Protein AF-A0A2X3J3E6-F1 (afdb_monomer_lite)

InterPro domains:
  IPR000600 ROK family [PF00480] (15-109)
  IPR000600 ROK family [PTHR18964] (14-103)
  IPR043129 ATPase, nucleotide binding domain [SSF53067] (10-111)

Secondary structure (DSSP, 8-state):
--HHHHH-TT---PBPTTS-BS-THHHHSHHHHHHHHHHHHS----HHHHHHHHHTT-HHHHHHHHHHHHHHHHHHHHHHHHH--S-----SGGGG-THHHHHHHHHHHHS--TT------

Radius of gyration: 15.14 Å; chains: 1; bounding box: 30×31×50 Å

Foldseek 3Di:
DDLCVLLPVPPFFDQDPVRDTNDCCCCLAQVNLQVSLCVPPVDRDGSVVLLVCVVVVNPSSVSSVVSNLLSVLQVVLQVCLVPVDPDDDDDDPCVVSCVSVVCNVVSNVVHPNVPPPPPPD

Structure (mmCIF, N/CA/C/O backbone):
data_AF-A0A2X3J3E6-F1
#
_entry.id   AF-A0A2X3J3E6-F1
#
loop_
_atom_site.group_PDB
_atom_site.id
_atom_site.type_symbol
_atom_site.label_atom_id
_atom_site.label_alt_id
_atom_site.label_comp_id
_atom_site.label_asym_id
_atom_site.label_entity_id
_atom_site.label_seq_id
_atom_site.pdbx_PDB_ins_code
_atom_site.Cartn_x
_atom_site.Cartn_y
_atom_site.Cartn_z
_atom_site.occupancy
_atom_site.B_iso_or_equiv
_atom_site.auth_seq_id
_atom_site.auth_comp_id
_atom_site.auth_asym_id
_atom_site.auth_atom_id
_atom_site.pdbx_PDB_model_num
ATOM 1 N N . MET A 1 1 ? -6.098 -2.790 -14.902 1.00 60.09 1 MET A N 1
ATOM 2 C CA . MET A 1 1 ? -6.386 -2.004 -13.694 1.00 60.09 1 MET A CA 1
ATOM 3 C C . MET A 1 1 ? -5.241 -1.027 -13.506 1.00 60.09 1 MET A C 1
ATOM 5 O O . MET A 1 1 ? -4.101 -1.473 -13.425 1.00 60.09 1 MET A O 1
ATOM 9 N N . ASP A 1 2 ? -5.515 0.273 -13.564 1.00 79.75 2 ASP A N 1
ATOM 10 C CA . ASP A 1 2 ? -4.524 1.328 -13.311 1.00 79.75 2 ASP A CA 1
ATOM 11 C C . ASP A 1 2 ? -4.568 1.749 -11.827 1.00 79.75 2 ASP A C 1
ATOM 13 O O . ASP A 1 2 ? -5.638 1.821 -11.223 1.00 79.75 2 ASP A O 1
ATOM 17 N N . ALA A 1 3 ? -3.415 2.061 -11.232 1.00 83.44 3 ALA A N 1
ATOM 18 C CA . ALA A 1 3 ? -3.313 2.600 -9.875 1.00 83.44 3 ALA A CA 1
ATOM 19 C C . ALA A 1 3 ? -4.186 3.853 -9.668 1.00 83.44 3 ALA A C 1
ATOM 21 O O . ALA A 1 3 ? -4.747 4.040 -8.589 1.00 83.44 3 ALA A O 1
ATOM 22 N N . LEU A 1 4 ? -4.342 4.690 -10.699 1.00 85.94 4 LEU A N 1
ATOM 23 C CA . LEU A 1 4 ? -5.210 5.873 -10.648 1.00 85.94 4 LEU A CA 1
ATOM 24 C C . LEU A 1 4 ? -6.705 5.539 -10.702 1.00 85.94 4 LEU A C 1
ATOM 26 O O . LEU A 1 4 ? -7.522 6.335 -10.246 1.00 85.94 4 LEU A O 1
ATOM 30 N N . GLU A 1 5 ? -7.083 4.387 -11.254 1.00 88.00 5 GLU A N 1
ATOM 31 C CA . GLU A 1 5 ? -8.471 3.914 -11.194 1.00 88.00 5 GLU A CA 1
ATOM 32 C C . GLU A 1 5 ? -8.811 3.421 -9.785 1.00 88.00 5 GLU A C 1
ATOM 34 O O . GLU A 1 5 ? -9.902 3.695 -9.298 1.00 88.00 5 GLU A O 1
ATOM 39 N N . ILE A 1 6 ? -7.854 2.775 -9.110 1.00 90.25 6 ILE A N 1
ATOM 40 C CA . ILE A 1 6 ? -8.005 2.260 -7.738 1.00 90.25 6 ILE A CA 1
ATOM 41 C C . ILE A 1 6 ? -8.037 3.400 -6.710 1.00 90.25 6 ILE A C 1
ATOM 43 O O . ILE A 1 6 ? -8.857 3.409 -5.794 1.00 90.25 6 ILE A O 1
ATOM 47 N N . LEU A 1 7 ? -7.132 4.374 -6.845 1.00 91.06 7 LEU A N 1
ATOM 48 C CA . LEU A 1 7 ? -7.000 5.486 -5.897 1.00 91.06 7 LEU A CA 1
ATOM 49 C C . LEU A 1 7 ? -7.913 6.679 -6.203 1.00 91.06 7 LEU A C 1
ATOM 51 O O . LEU A 1 7 ? -8.069 7.557 -5.358 1.00 91.06 7 LEU A O 1
ATOM 55 N N . GLY A 1 8 ? -8.503 6.720 -7.396 1.00 90.88 8 GLY A N 1
ATOM 56 C CA . GLY A 1 8 ? -9.197 7.890 -7.919 1.00 90.88 8 GLY A CA 1
ATOM 57 C C . GLY A 1 8 ? -8.243 8.854 -8.632 1.00 90.88 8 GLY A C 1
ATOM 58 O O . GLY A 1 8 ? -7.111 9.093 -8.208 1.00 90.88 8 GLY A O 1
ATOM 59 N N . ARG A 1 9 ? -8.715 9.445 -9.736 1.00 87.38 9 ARG A N 1
ATOM 60 C CA . ARG A 1 9 ? -7.900 10.317 -10.606 1.00 87.38 9 ARG A CA 1
ATOM 61 C C . ARG A 1 9 ? -7.444 11.615 -9.938 1.00 87.38 9 ARG A C 1
ATOM 63 O O . ARG A 1 9 ? -6.480 12.214 -10.405 1.00 87.38 9 ARG A O 1
ATOM 70 N N . ASP A 1 10 ? -8.105 12.009 -8.855 1.00 89.12 10 ASP A N 1
ATOM 71 C CA . ASP A 1 10 ? -7.808 13.223 -8.092 1.00 89.12 10 ASP A CA 1
ATOM 72 C C . ASP A 1 10 ? -6.873 12.967 -6.894 1.00 89.12 10 ASP A C 1
ATOM 74 O O . ASP A 1 10 ? -6.633 13.871 -6.089 1.00 89.12 10 ASP A O 1
ATOM 78 N N . ILE A 1 11 ? -6.325 11.748 -6.759 1.00 91.81 11 ILE A N 1
ATOM 79 C CA . ILE A 1 11 ? -5.377 11.420 -5.690 1.00 91.81 11 ILE A CA 1
ATOM 80 C C . ILE A 1 11 ? -4.157 12.361 -5.758 1.00 91.81 11 ILE A C 1
ATOM 82 O O . ILE A 1 11 ? -3.538 12.520 -6.816 1.00 91.81 11 ILE A O 1
ATOM 86 N N . PRO A 1 12 ? -3.756 13.004 -4.648 1.00 90.69 12 PRO A N 1
ATOM 87 C CA . PRO A 1 12 ? -2.639 13.932 -4.683 1.00 90.69 12 PRO A CA 1
ATOM 88 C C . PRO A 1 12 ? -1.317 13.188 -4.896 1.00 90.69 12 PRO A C 1
ATOM 90 O O . PRO A 1 12 ? -0.999 12.209 -4.209 1.00 90.69 12 PRO A O 1
ATOM 93 N N . PHE A 1 13 ? -0.494 13.702 -5.812 1.00 91.69 13 PHE A N 1
ATOM 94 C CA . PHE A 1 13 ? 0.872 13.221 -6.008 1.00 91.69 13 PHE A CA 1
ATOM 95 C C . PHE A 1 13 ? 1.791 13.752 -4.918 1.00 91.69 13 PHE A C 1
ATOM 97 O O . PHE A 1 13 ? 2.280 14.882 -4.963 1.00 91.69 13 PHE A O 1
ATOM 104 N N . THR A 1 14 ? 2.037 12.904 -3.925 1.00 89.69 14 THR A N 1
ATOM 105 C CA . THR A 1 14 ? 2.886 13.235 -2.785 1.00 89.69 14 THR A CA 1
ATOM 106 C C . THR A 1 14 ? 4.347 13.350 -3.217 1.00 89.69 14 THR A C 1
ATOM 108 O O . THR A 1 14 ? 4.848 12.574 -4.041 1.00 89.69 14 THR A O 1
ATOM 111 N N . ARG A 1 15 ? 5.053 14.330 -2.645 1.00 91.25 15 ARG A N 1
ATOM 112 C CA . ARG A 1 15 ? 6.489 14.507 -2.876 1.00 91.25 15 ARG A CA 1
ATOM 113 C C . ARG A 1 15 ? 7.260 13.393 -2.173 1.00 91.25 15 ARG A C 1
ATOM 115 O O . ARG A 1 15 ? 7.067 13.149 -0.986 1.00 91.25 15 ARG A O 1
ATOM 122 N N . CYS A 1 16 ? 8.130 12.709 -2.902 1.00 91.75 16 CYS A N 1
ATOM 123 C CA . CYS A 1 16 ? 8.990 11.657 -2.373 1.00 91.75 16 CYS A CA 1
ATOM 124 C C . CYS A 1 16 ? 10.341 12.233 -1.927 1.00 91.75 16 CYS A C 1
ATOM 126 O O . CYS A 1 16 ? 10.818 13.234 -2.469 1.00 91.75 16 CYS A O 1
ATOM 128 N N . GLY A 1 17 ? 10.995 11.565 -0.971 1.00 87.56 17 GLY A N 1
ATOM 129 C CA . GLY A 1 17 ? 12.346 11.914 -0.519 1.00 87.56 17 GLY A CA 1
ATOM 130 C C . GLY A 1 17 ? 13.401 11.858 -1.630 1.00 87.56 17 GLY A C 1
ATOM 131 O O . GLY A 1 17 ? 14.414 12.543 -1.541 1.00 87.56 17 GLY A O 1
ATOM 132 N N . CYS A 1 18 ? 13.141 11.123 -2.717 1.00 91.56 18 CYS A N 1
ATOM 133 C CA . CYS A 1 18 ? 14.003 11.097 -3.902 1.00 91.56 18 CYS A CA 1
ATOM 134 C C . CYS A 1 18 ? 13.903 12.364 -4.779 1.00 91.56 18 CYS A C 1
ATOM 136 O O . CYS A 1 18 ? 14.619 12.484 -5.770 1.00 91.56 18 CYS A O 1
ATOM 138 N N . GLY A 1 19 ? 12.997 13.296 -4.456 1.00 91.31 19 GLY A N 1
ATOM 139 C CA . GLY A 1 19 ? 12.787 14.550 -5.183 1.00 91.31 19 GLY A CA 1
ATOM 140 C C . GLY A 1 19 ? 11.727 14.495 -6.289 1.00 91.31 19 GLY A C 1
ATOM 141 O O . GLY A 1 19 ? 11.353 15.549 -6.798 1.00 91.31 19 GLY A O 1
ATOM 142 N N . LYS A 1 20 ? 11.212 13.308 -6.636 1.00 93.06 20 LYS A N 1
ATOM 143 C CA . LYS A 1 20 ? 10.096 13.128 -7.585 1.00 93.06 20 LYS A CA 1
ATOM 144 C C . LYS A 1 20 ? 8.734 13.185 -6.876 1.00 93.06 20 LYS A C 1
ATOM 146 O O . LYS A 1 20 ? 8.666 13.103 -5.651 1.00 93.06 20 LYS A O 1
ATOM 151 N N . ASN A 1 21 ? 7.653 13.286 -7.649 1.00 92.06 21 ASN A N 1
ATOM 152 C CA . ASN A 1 21 ? 6.274 13.221 -7.154 1.00 92.06 21 ASN A CA 1
ATOM 153 C C . ASN A 1 21 ? 5.609 11.914 -7.599 1.00 92.06 21 ASN A C 1
ATOM 155 O O . ASN A 1 21 ? 5.880 11.440 -8.702 1.00 92.06 21 ASN A O 1
ATOM 159 N N . GLY A 1 22 ? 4.740 11.353 -6.755 1.00 89.12 22 GLY A N 1
ATOM 160 C CA . GLY A 1 22 ? 3.943 10.172 -7.107 1.00 89.12 22 GLY A CA 1
ATOM 161 C C . GLY A 1 22 ? 4.730 8.856 -7.120 1.00 89.12 22 GLY A C 1
ATOM 162 O O . GLY A 1 22 ? 4.374 7.929 -7.839 1.00 89.12 22 GLY A O 1
ATOM 163 N N . CYS A 1 23 ? 5.821 8.752 -6.354 1.00 93.19 23 CYS A N 1
ATOM 164 C CA . CYS A 1 23 ? 6.534 7.481 -6.220 1.00 93.19 23 CYS A CA 1
ATOM 165 C C . CYS A 1 23 ? 5.668 6.446 -5.497 1.00 93.19 23 CYS A C 1
ATOM 167 O O . CYS A 1 23 ? 5.122 6.742 -4.436 1.00 93.19 23 CYS A O 1
ATOM 169 N N . ILE A 1 24 ? 5.639 5.211 -6.009 1.00 91.69 24 ILE A N 1
ATOM 170 C CA . ILE A 1 24 ? 4.878 4.099 -5.416 1.00 91.69 24 ILE A CA 1
ATOM 171 C C . ILE A 1 24 ? 5.219 3.847 -3.937 1.00 91.69 24 ILE A C 1
ATOM 173 O O . ILE A 1 24 ? 4.350 3.445 -3.173 1.00 91.69 24 ILE A O 1
ATOM 177 N N . GLU A 1 25 ? 6.446 4.152 -3.495 1.00 90.94 25 GLU A N 1
ATOM 178 C CA . GLU A 1 25 ? 6.874 4.037 -2.090 1.00 90.94 25 GLU A CA 1
ATOM 179 C C . GLU A 1 25 ? 5.993 4.853 -1.131 1.00 90.94 25 GLU A C 1
ATOM 181 O O . GLU A 1 25 ? 5.687 4.402 -0.022 1.00 90.94 25 GLU A O 1
ATOM 186 N N . ASN A 1 26 ? 5.541 6.034 -1.559 1.00 92.81 26 ASN A N 1
ATOM 187 C CA . ASN A 1 26 ? 4.696 6.897 -0.738 1.00 92.81 26 ASN A CA 1
ATOM 188 C C . ASN A 1 26 ? 3.282 6.335 -0.536 1.00 92.81 26 ASN A C 1
ATOM 190 O O . ASN A 1 26 ? 2.549 6.873 0.284 1.00 92.81 26 ASN A O 1
ATOM 194 N N . TYR A 1 27 ? 2.914 5.269 -1.249 1.00 94.25 27 TYR A N 1
ATOM 195 C CA . TYR A 1 27 ? 1.603 4.627 -1.160 1.00 94.25 27 TYR A CA 1
ATOM 196 C C . TYR A 1 27 ? 1.711 3.182 -0.650 1.00 94.25 27 TYR A C 1
ATOM 198 O O . TYR A 1 27 ? 0.910 2.769 0.177 1.00 94.25 27 TYR A O 1
ATOM 206 N N . LEU A 1 28 ? 2.739 2.434 -1.069 1.00 94.06 28 LEU A N 1
ATOM 207 C CA . LEU A 1 28 ? 2.916 1.007 -0.754 1.00 94.06 28 LEU A CA 1
ATOM 208 C C . LEU A 1 28 ? 3.760 0.720 0.498 1.00 94.06 28 LEU A C 1
ATOM 210 O O . LEU A 1 28 ? 3.837 -0.422 0.948 1.00 94.06 28 LEU A O 1
ATOM 214 N N . SER A 1 29 ? 4.421 1.728 1.073 1.00 93.31 29 SER A N 1
ATOM 215 C CA . SER A 1 29 ? 5.128 1.563 2.351 1.00 93.31 29 SER A CA 1
ATOM 216 C C . SER A 1 29 ? 4.158 1.549 3.536 1.00 93.31 29 SER A C 1
ATOM 218 O O . SER A 1 29 ? 3.026 1.999 3.422 1.00 93.31 29 SER A O 1
ATOM 220 N N . GLY A 1 30 ? 4.609 1.135 4.727 1.00 93.81 30 GLY A N 1
ATOM 221 C CA . GLY A 1 30 ? 3.776 1.224 5.940 1.00 93.81 30 GLY A CA 1
ATOM 222 C C . GLY A 1 30 ? 3.322 2.655 6.279 1.00 93.81 30 GLY A C 1
ATOM 223 O O . GLY A 1 30 ? 2.228 2.845 6.799 1.00 93.81 30 GLY A O 1
ATOM 224 N N . ARG A 1 31 ? 4.127 3.676 5.935 1.00 93.75 31 ARG A N 1
ATOM 225 C CA . ARG A 1 31 ? 3.705 5.086 6.035 1.00 93.75 31 ARG A CA 1
ATOM 226 C C . ARG A 1 31 ? 2.700 5.454 4.949 1.00 93.75 31 ARG A C 1
ATOM 228 O O . ARG A 1 31 ? 1.785 6.215 5.226 1.00 93.75 31 ARG A O 1
ATOM 235 N N . GLY A 1 32 ? 2.870 4.918 3.742 1.00 95.19 32 GLY A N 1
ATOM 236 C CA . GLY A 1 32 ? 1.922 5.098 2.646 1.00 95.19 32 GLY A CA 1
ATOM 237 C C . GLY A 1 32 ? 0.558 4.475 2.931 1.00 95.19 32 GLY A C 1
ATOM 238 O O . GLY A 1 32 ? -0.454 5.115 2.687 1.00 95.19 32 GLY A O 1
ATOM 239 N N . PHE A 1 33 ? 0.536 3.296 3.553 1.00 96.75 33 PHE A N 1
ATOM 240 C CA . PHE A 1 33 ? -0.672 2.628 4.039 1.00 96.75 33 PHE A CA 1
ATOM 241 C C . PHE A 1 33 ? -1.458 3.526 5.010 1.00 96.75 33 PHE A C 1
ATOM 243 O O . PHE A 1 33 ? -2.612 3.862 4.760 1.00 96.75 33 PHE A O 1
ATOM 250 N N . ALA A 1 34 ? -0.793 4.033 6.053 1.00 96.88 34 ALA A N 1
ATOM 251 C CA . ALA A 1 34 ? -1.390 4.982 6.996 1.00 96.88 34 ALA A CA 1
ATOM 252 C C . ALA A 1 34 ? -1.820 6.307 6.331 1.00 96.88 34 ALA A C 1
ATOM 254 O O . ALA A 1 34 ? -2.874 6.859 6.640 1.00 96.88 34 ALA A O 1
ATOM 255 N N . TRP A 1 35 ? -1.028 6.817 5.386 1.00 95.94 35 TRP A N 1
ATOM 256 C CA . TRP A 1 35 ? -1.365 8.033 4.647 1.00 95.94 35 TRP A CA 1
ATOM 257 C C . TRP A 1 35 ? -2.619 7.851 3.783 1.00 95.94 35 TRP A C 1
ATOM 259 O O . TRP A 1 35 ? -3.484 8.724 3.773 1.00 95.94 35 TRP A O 1
ATOM 269 N N . LEU A 1 36 ? -2.746 6.710 3.096 1.00 96.94 36 LEU A N 1
ATOM 270 C CA . LEU A 1 36 ? -3.936 6.360 2.323 1.00 96.94 36 LEU A CA 1
ATOM 271 C C . LEU A 1 36 ? -5.164 6.300 3.234 1.00 96.94 36 LEU A C 1
ATOM 273 O O . LEU A 1 36 ? -6.202 6.854 2.887 1.00 96.94 36 LEU A O 1
ATOM 277 N N . TRP A 1 37 ? -5.043 5.696 4.417 1.00 97.88 37 TRP A N 1
ATOM 278 C CA . TRP A 1 37 ? -6.128 5.668 5.396 1.00 97.88 37 TRP A CA 1
ATOM 279 C C . TRP A 1 37 ? -6.570 7.082 5.778 1.00 97.88 37 TRP A C 1
ATOM 281 O O . TRP A 1 37 ? -7.741 7.429 5.634 1.00 97.88 37 TRP A O 1
ATOM 291 N N . GLN A 1 38 ? -5.622 7.933 6.177 1.00 97.06 38 GLN A N 1
ATOM 292 C CA . GLN A 1 38 ? -5.917 9.321 6.521 1.00 97.06 38 GLN A CA 1
ATOM 293 C C . GLN A 1 38 ? -6.569 10.072 5.351 1.00 97.06 38 GLN A C 1
ATOM 295 O O . GLN A 1 38 ? -7.473 10.877 5.565 1.00 97.06 38 GLN A O 1
ATOM 300 N N . HIS A 1 39 ? -6.138 9.811 4.116 1.00 95.69 39 HIS A N 1
ATOM 301 C CA . HIS A 1 39 ? -6.710 10.437 2.931 1.00 95.69 39 HIS A CA 1
ATOM 302 C C . HIS A 1 39 ? -8.183 10.056 2.713 1.00 95.69 39 HIS A C 1
ATOM 304 O O . HIS A 1 39 ? -9.003 10.940 2.472 1.00 95.69 39 HIS A O 1
ATOM 310 N N . PHE A 1 40 ? -8.539 8.774 2.826 1.00 96.38 40 PHE A N 1
ATOM 311 C CA . PHE A 1 40 ? -9.906 8.309 2.557 1.00 96.38 40 PHE A CA 1
ATOM 312 C C . PHE A 1 40 ? -10.865 8.507 3.737 1.00 96.38 40 PHE A C 1
ATOM 314 O O . PHE A 1 40 ? -12.026 8.847 3.522 1.00 96.38 40 PHE A O 1
ATOM 321 N N . TYR A 1 41 ? -10.387 8.344 4.971 1.00 97.00 41 TYR A N 1
ATOM 322 C CA . TYR A 1 41 ? -11.241 8.312 6.165 1.00 97.00 41 TYR A CA 1
ATOM 323 C C . TYR A 1 41 ? -11.090 9.545 7.064 1.00 97.00 41 TYR A C 1
ATOM 325 O O . TYR A 1 41 ? -11.832 9.693 8.029 1.00 97.00 41 TYR A O 1
ATOM 333 N N . GLN A 1 42 ? -10.159 10.457 6.746 1.00 96.94 42 GLN A N 1
ATOM 334 C CA . GLN A 1 42 ? -9.906 11.699 7.496 1.00 96.94 42 GLN A CA 1
ATOM 335 C C . GLN A 1 42 ? -9.575 11.471 8.985 1.00 96.94 42 GLN A C 1
ATOM 337 O O . GLN A 1 42 ? -9.707 12.373 9.811 1.00 96.94 42 GLN A O 1
ATOM 342 N N . GLU A 1 43 ? -9.089 10.275 9.320 1.00 96.25 43 GLU A N 1
ATOM 343 C CA . GLU A 1 43 ? -8.677 9.867 10.661 1.00 96.25 43 GLU A CA 1
ATOM 344 C C . GLU A 1 43 ? -7.186 9.498 10.640 1.00 96.25 43 GLU A C 1
ATOM 346 O O . GLU A 1 43 ? -6.777 8.678 9.819 1.00 96.25 43 GLU A O 1
ATOM 351 N N . PRO A 1 44 ? -6.336 10.081 11.499 1.00 95.38 44 PRO A N 1
ATOM 352 C CA . PRO A 1 44 ? -4.933 9.700 11.565 1.00 95.38 44 PRO A CA 1
ATOM 353 C C . PRO A 1 44 ? -4.766 8.429 12.407 1.00 95.38 44 PRO A C 1
ATOM 355 O O . PRO A 1 44 ? -4.871 8.485 13.629 1.00 95.38 44 PRO A O 1
ATOM 358 N N . LEU A 1 45 ? -4.456 7.309 11.754 1.00 97.19 45 LEU A N 1
ATOM 359 C CA . LEU A 1 45 ? -4.085 6.046 12.400 1.00 97.19 45 LEU A CA 1
ATOM 360 C C . LEU A 1 45 ? -2.751 5.541 11.861 1.00 97.19 45 LEU A C 1
ATOM 362 O O . LEU A 1 45 ? -2.400 5.784 10.703 1.00 97.19 45 LEU A O 1
ATOM 366 N N . ASP A 1 46 ? -2.017 4.803 12.685 1.00 95.88 46 ASP A N 1
ATOM 367 C CA . ASP A 1 46 ? -0.876 4.032 12.227 1.00 95.88 46 ASP A CA 1
ATOM 368 C C . ASP A 1 46 ? -1.307 2.699 11.583 1.00 95.88 46 ASP A C 1
ATOM 370 O O . ASP A 1 46 ? -2.433 2.215 11.724 1.00 95.88 46 ASP A O 1
ATOM 374 N N . ALA A 1 47 ? -0.389 2.073 10.844 1.00 95.94 47 ALA A N 1
ATOM 375 C CA . ALA A 1 47 ? -0.682 0.821 10.150 1.00 95.94 47 ALA A CA 1
ATOM 376 C C . ALA A 1 47 ? -1.078 -0.327 11.099 1.00 95.94 47 ALA A C 1
ATOM 378 O O . ALA A 1 47 ? -1.855 -1.196 10.711 1.00 95.94 47 ALA A O 1
ATOM 379 N N . LYS A 1 48 ? -0.556 -0.360 12.333 1.00 96.12 48 LYS A N 1
ATOM 380 C CA . LYS A 1 48 ? -0.864 -1.428 13.297 1.00 96.12 48 LYS A CA 1
ATOM 381 C C . LYS A 1 48 ? -2.291 -1.292 13.812 1.00 96.12 48 LYS A C 1
ATOM 383 O O . LYS A 1 48 ? -2.965 -2.308 13.958 1.00 96.12 48 LYS A O 1
ATOM 388 N N . GLU A 1 49 ? -2.741 -0.068 14.063 1.00 97.25 49 GLU A N 1
ATOM 389 C CA . GLU A 1 49 ? -4.107 0.239 14.487 1.00 97.25 49 GLU A CA 1
ATOM 390 C C . GLU A 1 49 ? -5.114 -0.145 13.402 1.00 97.25 49 GLU A C 1
ATOM 392 O O . GLU A 1 49 ? -6.084 -0.847 13.683 1.00 97.25 49 GLU A O 1
ATOM 397 N N . ILE A 1 50 ? -4.836 0.216 12.147 1.00 97.88 50 ILE A N 1
ATOM 398 C CA . ILE A 1 50 ? -5.681 -0.148 11.001 1.00 97.88 50 ILE A CA 1
ATOM 399 C C . ILE A 1 50 ? -5.752 -1.675 10.839 1.00 97.88 50 ILE A C 1
ATOM 401 O O . ILE A 1 50 ? -6.839 -2.233 10.712 1.00 97.88 50 ILE A O 1
ATOM 405 N N . ILE A 1 51 ? -4.616 -2.381 10.917 1.00 97.06 51 ILE A N 1
ATOM 406 C CA . ILE A 1 51 ? -4.590 -3.854 10.853 1.00 97.06 51 ILE A CA 1
ATOM 407 C C . ILE A 1 51 ? -5.352 -4.477 12.032 1.00 97.06 51 ILE A C 1
ATOM 409 O O . ILE A 1 51 ? -6.009 -5.508 11.874 1.00 97.06 51 ILE A O 1
ATOM 413 N N . ALA A 1 52 ? -5.283 -3.879 13.224 1.00 97.38 52 ALA A N 1
ATOM 414 C CA . ALA A 1 52 ? -6.051 -4.346 14.372 1.00 97.38 52 ALA A CA 1
ATOM 415 C C . ALA A 1 52 ? -7.563 -4.202 14.136 1.00 97.38 52 ALA A C 1
ATOM 417 O O . ALA A 1 52 ? -8.296 -5.141 14.444 1.00 97.38 52 ALA A O 1
ATOM 418 N N . ARG A 1 53 ? -8.016 -3.089 13.540 1.00 98.00 53 ARG A N 1
ATOM 419 C CA . ARG A 1 53 ? -9.421 -2.892 13.136 1.00 98.00 53 ARG A CA 1
ATOM 420 C C . ARG A 1 53 ? -9.850 -3.880 12.052 1.00 98.00 53 ARG A C 1
ATOM 422 O O . ARG A 1 53 ? -10.885 -4.521 12.196 1.00 98.00 53 ARG A O 1
ATOM 429 N N . TYR A 1 54 ? -9.009 -4.100 11.041 1.00 97.94 54 TYR A N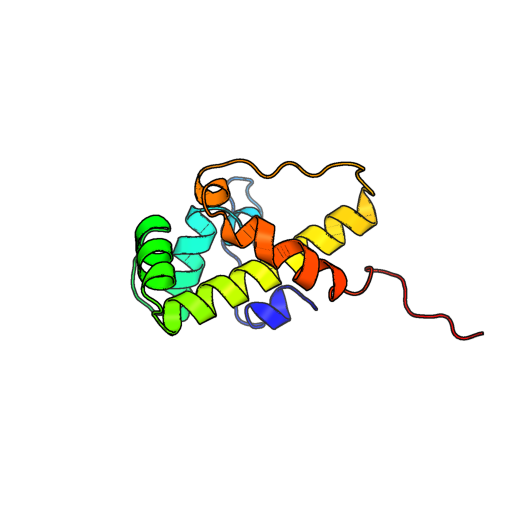 1
ATOM 430 C CA . TYR A 1 54 ? -9.246 -5.104 9.997 1.00 97.94 54 TYR A CA 1
ATOM 431 C C . TYR A 1 54 ? -9.495 -6.494 10.602 1.00 97.94 54 TYR A C 1
ATOM 433 O O . TYR A 1 54 ? -10.477 -7.157 10.283 1.00 97.94 54 TYR A O 1
ATOM 441 N N . ARG A 1 55 ? -8.665 -6.909 11.568 1.00 96.62 55 ARG A N 1
ATOM 442 C CA . ARG A 1 55 ? -8.823 -8.195 12.272 1.00 96.62 55 ARG A CA 1
ATOM 443 C C . ARG A 1 55 ? -10.085 -8.288 13.131 1.00 96.62 55 ARG A C 1
ATOM 445 O O . ARG A 1 55 ? -10.491 -9.393 13.478 1.00 96.62 55 ARG A O 1
ATOM 452 N N . GLN A 1 56 ? -10.673 -7.156 13.503 1.00 97.50 56 GLN A N 1
ATOM 453 C CA . GLN A 1 56 ? -11.934 -7.087 14.243 1.00 97.50 56 GLN A CA 1
ATOM 454 C C . GLN A 1 56 ? -13.158 -7.066 13.315 1.00 97.50 56 GLN A C 1
ATOM 456 O O . GLN A 1 56 ? -14.280 -7.092 13.813 1.00 97.50 56 GLN A O 1
ATOM 461 N N . GLY A 1 57 ? -12.956 -7.060 11.993 1.00 97.62 57 GLY A N 1
ATOM 462 C CA . GLY A 1 57 ? -14.038 -7.020 11.011 1.00 97.62 57 GLY A CA 1
ATOM 463 C C . GLY A 1 57 ? -14.609 -5.621 10.776 1.00 97.62 57 GLY A C 1
ATOM 464 O O . GLY A 1 57 ? -15.753 -5.505 10.351 1.00 97.62 57 GLY A O 1
ATOM 465 N N . ASP A 1 58 ? -13.845 -4.568 11.075 1.00 98.31 58 ASP A N 1
ATOM 466 C CA . ASP A 1 58 ? -14.242 -3.193 10.772 1.00 98.31 58 ASP A CA 1
ATOM 467 C C . ASP A 1 58 ? -14.363 -2.981 9.253 1.00 98.31 58 ASP A C 1
ATOM 469 O O . ASP A 1 58 ? -13.423 -3.249 8.501 1.00 98.31 58 ASP A O 1
ATOM 473 N N . GLU A 1 59 ? -15.523 -2.498 8.802 1.00 98.19 59 GLU A N 1
ATOM 474 C CA . GLU A 1 59 ? -15.846 -2.376 7.375 1.00 98.19 59 GLU A CA 1
ATOM 475 C C . GLU A 1 59 ? -14.908 -1.406 6.640 1.00 98.19 59 GLU A C 1
ATOM 477 O O . GLU A 1 59 ? -14.477 -1.696 5.524 1.00 98.19 59 GLU A O 1
ATOM 482 N N . GLN A 1 60 ? -14.530 -0.288 7.273 1.00 98.06 60 GLN A N 1
ATOM 483 C CA . GLN A 1 60 ? -13.614 0.689 6.675 1.00 98.06 60 GLN A CA 1
ATOM 484 C C . GLN A 1 60 ? -12.201 0.114 6.557 1.00 98.06 60 GLN A C 1
ATOM 486 O O . GLN A 1 60 ? -11.522 0.316 5.552 1.00 98.06 60 GLN A O 1
A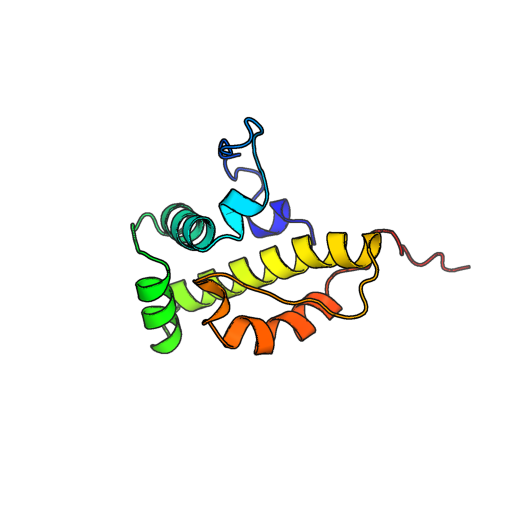TOM 491 N N . ALA A 1 61 ? -11.749 -0.633 7.565 1.00 98.06 61 ALA A N 1
ATOM 492 C CA . ALA A 1 61 ? -10.461 -1.314 7.542 1.00 98.06 61 ALA A CA 1
ATOM 493 C C . ALA A 1 61 ? -10.394 -2.418 6.483 1.00 98.06 61 ALA A C 1
ATOM 495 O O . ALA A 1 61 ? -9.361 -2.550 5.827 1.00 98.06 61 ALA A O 1
ATOM 496 N N . ILE A 1 62 ? -11.479 -3.168 6.278 1.00 98.12 62 ILE A N 1
ATOM 497 C CA . ILE A 1 62 ? -11.588 -4.149 5.189 1.00 98.12 62 ILE A CA 1
ATOM 498 C C . ILE A 1 62 ? -11.474 -3.450 3.834 1.00 98.12 62 ILE A C 1
ATOM 500 O O . ILE A 1 62 ? -10.572 -3.768 3.063 1.00 98.12 62 ILE A O 1
ATOM 504 N N . GLU A 1 63 ? -12.295 -2.429 3.588 1.00 97.94 63 GLU A N 1
ATOM 505 C CA . GLU A 1 63 ? -12.262 -1.657 2.341 1.00 97.94 63 GLU A CA 1
ATOM 506 C C . GLU A 1 63 ? -10.877 -1.029 2.086 1.00 97.94 63 GLU A C 1
ATOM 508 O O . GLU A 1 63 ? -10.366 -1.012 0.962 1.00 97.94 63 GLU A O 1
ATOM 513 N N . HIS A 1 64 ? -10.233 -0.519 3.136 1.00 97.69 64 HIS A N 1
ATOM 514 C CA . HIS A 1 64 ? -8.892 0.039 3.052 1.00 97.69 64 HIS A CA 1
ATOM 515 C C . HIS A 1 64 ? -7.845 -1.003 2.645 1.00 97.69 64 HIS A C 1
ATOM 517 O O . HIS A 1 64 ? -7.020 -0.733 1.767 1.00 97.69 64 HIS A O 1
ATOM 523 N N . VAL A 1 65 ? -7.869 -2.177 3.282 1.00 97.31 65 VAL A N 1
ATOM 524 C CA . VAL A 1 65 ? -6.956 -3.281 2.971 1.00 97.31 65 VAL A CA 1
ATOM 525 C C . VAL A 1 65 ? -7.186 -3.780 1.549 1.00 97.31 65 VAL A C 1
ATOM 527 O O . VAL A 1 65 ? -6.211 -3.953 0.819 1.00 97.31 65 VAL A O 1
ATOM 530 N N . ASP A 1 66 ? -8.437 -3.925 1.121 1.00 96.31 66 ASP A N 1
ATOM 531 C CA . ASP A 1 66 ? -8.773 -4.359 -0.235 1.00 96.31 66 ASP A CA 1
ATOM 532 C C . ASP A 1 66 ? -8.227 -3.392 -1.288 1.00 96.31 66 ASP A C 1
ATOM 534 O O . ASP A 1 66 ? -7.490 -3.805 -2.189 1.00 96.31 66 ASP A O 1
ATOM 538 N N . ARG A 1 67 ? -8.470 -2.087 -1.107 1.00 96.06 67 ARG A N 1
ATOM 539 C CA . ARG A 1 67 ? -7.911 -1.030 -1.963 1.00 96.06 67 ARG A CA 1
ATOM 540 C C . ARG A 1 67 ? -6.385 -1.088 -2.011 1.00 96.06 67 ARG A C 1
ATOM 542 O O . ARG A 1 67 ? -5.778 -0.931 -3.072 1.00 96.06 67 ARG A O 1
ATOM 549 N N . PHE A 1 68 ? -5.745 -1.284 -0.861 1.00 96.31 68 PHE A N 1
ATOM 550 C CA . PHE A 1 68 ? -4.292 -1.377 -0.786 1.00 96.31 68 PHE A CA 1
ATOM 551 C C . PHE A 1 68 ? -3.755 -2.606 -1.530 1.00 96.31 68 PHE A C 1
ATOM 553 O O . PHE A 1 68 ? -2.751 -2.501 -2.236 1.00 96.31 68 PHE A O 1
ATOM 560 N N . LEU A 1 69 ? -4.410 -3.760 -1.399 1.00 95.38 69 LEU A N 1
ATOM 561 C CA . LEU A 1 69 ? -4.009 -4.994 -2.069 1.00 95.38 69 LEU A CA 1
ATOM 562 C C . LEU A 1 69 ? -4.211 -4.918 -3.585 1.00 95.38 69 LEU A C 1
ATOM 564 O O . LEU A 1 69 ? -3.344 -5.373 -4.327 1.00 95.38 69 LEU A O 1
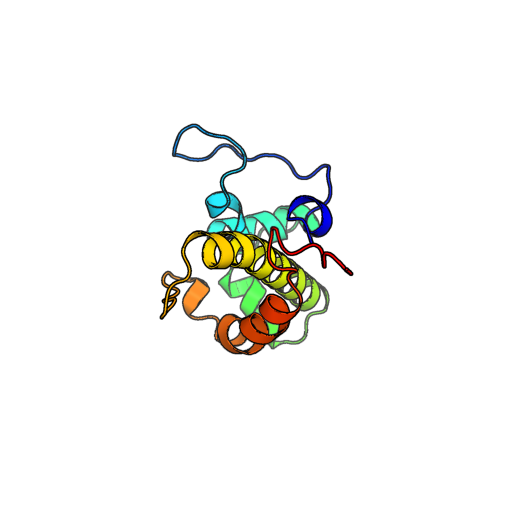ATOM 568 N N . GLU A 1 70 ? -5.294 -4.298 -4.052 1.00 94.50 70 GLU A N 1
ATOM 569 C CA . GLU A 1 70 ? -5.492 -3.952 -5.466 1.00 94.50 70 GLU A CA 1
ATOM 570 C C . GLU A 1 70 ? -4.367 -3.063 -5.994 1.00 94.50 70 GLU A C 1
ATOM 572 O O . GLU A 1 70 ? -3.774 -3.349 -7.037 1.00 94.50 70 GLU A O 1
ATOM 577 N N . LEU A 1 71 ? -4.026 -2.006 -5.253 1.00 94.62 71 LEU A N 1
ATOM 578 C CA . LEU A 1 71 ? -2.951 -1.094 -5.633 1.00 94.62 71 LEU A CA 1
ATOM 579 C C . LEU A 1 71 ? -1.598 -1.812 -5.693 1.00 94.62 71 LEU A C 1
ATOM 581 O O . LEU A 1 71 ? -0.825 -1.613 -6.637 1.00 94.62 71 LEU A O 1
ATOM 585 N N . LEU A 1 72 ? -1.311 -2.645 -4.691 1.00 94.38 72 LEU A N 1
ATOM 586 C CA . LEU A 1 72 ? -0.104 -3.459 -4.630 1.00 94.38 72 LEU A CA 1
ATOM 587 C C . LEU A 1 72 ? -0.039 -4.425 -5.815 1.00 94.38 72 LEU A C 1
ATOM 589 O O . LEU A 1 72 ? 1.000 -4.487 -6.469 1.00 94.38 72 LEU A O 1
ATOM 593 N N . ALA A 1 73 ? -1.133 -5.123 -6.125 1.00 93.75 73 ALA A N 1
ATOM 594 C CA . ALA A 1 73 ? -1.218 -6.031 -7.264 1.00 93.75 73 ALA A CA 1
ATOM 595 C C . ALA A 1 73 ? -0.988 -5.292 -8.589 1.00 93.75 73 ALA A C 1
ATOM 597 O O . ALA A 1 73 ? -0.165 -5.730 -9.389 1.00 93.75 73 ALA A O 1
ATOM 598 N N . ALA A 1 74 ? -1.626 -4.139 -8.806 1.00 91.88 74 ALA A N 1
ATOM 599 C CA . ALA A 1 74 ? -1.450 -3.347 -10.024 1.00 91.88 74 ALA A CA 1
ATOM 600 C C . ALA A 1 74 ? 0.002 -2.862 -10.203 1.00 91.88 74 ALA A C 1
ATOM 602 O O . ALA A 1 74 ? 0.569 -2.940 -11.296 1.00 91.88 74 ALA A O 1
ATOM 603 N N . CYS A 1 75 ? 0.640 -2.388 -9.128 1.00 91.62 75 CYS A N 1
ATOM 604 C CA . CYS A 1 75 ? 2.027 -1.928 -9.182 1.00 91.62 75 CYS A CA 1
ATOM 605 C C . CYS A 1 75 ? 3.004 -3.093 -9.373 1.00 91.62 75 CYS A C 1
ATOM 607 O O . CYS A 1 75 ? 3.922 -3.006 -10.192 1.00 91.62 75 CYS A O 1
ATOM 609 N N . LEU A 1 76 ? 2.805 -4.186 -8.637 1.00 92.00 76 LEU A N 1
ATOM 610 C CA . LEU A 1 76 ? 3.659 -5.360 -8.715 1.00 92.00 76 LEU A CA 1
ATOM 611 C C . LEU A 1 76 ? 3.494 -6.072 -10.060 1.00 92.00 76 LEU A C 1
ATOM 613 O O . LEU A 1 76 ? 4.500 -6.429 -10.652 1.00 92.00 76 LEU A O 1
ATOM 617 N N . GLY A 1 77 ? 2.284 -6.191 -10.608 1.00 91.62 77 GLY A N 1
ATOM 618 C CA . GLY A 1 77 ? 2.035 -6.799 -11.919 1.00 91.62 77 GLY A CA 1
ATOM 619 C C . GLY A 1 77 ? 2.827 -6.135 -13.052 1.00 91.62 77 GLY A C 1
ATOM 620 O O . GLY A 1 77 ? 3.395 -6.829 -13.898 1.00 91.62 77 GLY A O 1
ATOM 621 N N . ASN A 1 78 ? 2.973 -4.806 -13.018 1.00 88.75 78 ASN A N 1
ATOM 622 C CA . ASN A 1 78 ? 3.847 -4.081 -13.947 1.00 88.75 78 ASN A CA 1
ATOM 623 C C . ASN A 1 78 ? 5.329 -4.454 -13.767 1.00 88.75 78 ASN A C 1
ATOM 625 O O . ASN A 1 78 ? 6.038 -4.665 -14.751 1.00 88.75 78 ASN A O 1
ATOM 629 N N . LEU A 1 79 ? 5.801 -4.566 -12.521 1.00 90.25 79 LEU A N 1
ATOM 630 C CA . LEU A 1 79 ? 7.179 -4.972 -12.225 1.00 90.25 79 LEU A CA 1
ATOM 631 C C . LEU A 1 79 ? 7.443 -6.428 -12.625 1.00 90.25 79 LEU A C 1
ATOM 633 O O . LEU A 1 79 ? 8.475 -6.706 -13.228 1.00 90.25 79 LEU A O 1
ATOM 637 N N . LEU A 1 80 ? 6.513 -7.341 -12.339 1.00 91.62 80 LEU A N 1
ATOM 638 C CA . LEU A 1 80 ? 6.616 -8.754 -12.702 1.00 91.62 80 LEU A CA 1
ATOM 639 C C . LEU A 1 80 ? 6.635 -8.932 -14.215 1.00 91.62 80 LEU A C 1
ATOM 641 O O . LEU A 1 80 ? 7.500 -9.631 -14.721 1.00 91.62 80 LEU A O 1
ATOM 645 N N . THR A 1 81 ? 5.765 -8.228 -14.942 1.00 89.50 81 THR A N 1
ATOM 646 C CA . THR A 1 81 ? 5.755 -8.262 -16.413 1.00 89.50 81 THR A CA 1
ATOM 647 C C . THR A 1 81 ? 7.068 -7.737 -17.007 1.00 89.50 81 THR A C 1
ATOM 649 O O . THR A 1 81 ? 7.499 -8.198 -18.059 1.00 89.50 81 THR A O 1
ATOM 652 N N . SER A 1 82 ? 7.721 -6.775 -16.345 1.00 89.75 82 SER A N 1
ATOM 653 C CA . SER A 1 82 ? 8.961 -6.170 -16.843 1.00 89.75 82 SER A CA 1
ATOM 654 C C . SER A 1 82 ? 10.235 -6.924 -16.450 1.00 89.75 82 SER A C 1
ATOM 656 O O . SER A 1 82 ? 11.228 -6.808 -17.165 1.00 89.75 82 SER A O 1
ATOM 658 N N . ILE A 1 83 ? 10.254 -7.594 -15.297 1.00 93.38 83 ILE A N 1
ATOM 659 C CA . ILE A 1 83 ? 11.465 -8.200 -14.715 1.00 93.38 83 ILE A CA 1
ATOM 660 C C . ILE A 1 83 ? 11.434 -9.732 -14.817 1.00 93.38 83 ILE A C 1
ATOM 662 O O . ILE A 1 83 ? 12.496 -10.342 -14.875 1.00 93.38 83 ILE A O 1
ATOM 666 N N . ASP A 1 84 ? 10.241 -10.333 -14.832 1.00 91.75 84 ASP A N 1
ATOM 667 C CA . ASP A 1 84 ? 9.993 -11.782 -14.808 1.00 91.75 84 ASP A CA 1
ATOM 668 C C . ASP A 1 84 ? 10.830 -12.544 -13.752 1.00 91.75 84 ASP A C 1
ATOM 670 O O . ASP A 1 84 ? 11.638 -13.423 -14.070 1.00 91.75 84 ASP A O 1
ATOM 674 N N . PRO A 1 85 ? 10.733 -12.167 -12.459 1.00 92.94 85 PRO A N 1
ATOM 675 C CA . PRO A 1 85 ? 11.528 -12.804 -11.422 1.00 92.94 85 PRO A CA 1
ATOM 676 C C . PRO A 1 85 ? 10.953 -14.172 -11.034 1.00 92.94 85 PRO A C 1
ATOM 678 O O . PRO A 1 85 ? 9.755 -14.333 -10.827 1.00 92.94 85 PRO A O 1
ATOM 681 N N . HIS A 1 86 ? 11.840 -15.133 -10.778 1.00 92.94 86 HIS A N 1
ATOM 682 C CA . HIS A 1 86 ? 11.459 -16.456 -10.265 1.00 92.94 86 HIS A CA 1
ATOM 683 C C . HIS A 1 86 ? 10.954 -16.428 -8.811 1.00 92.94 86 HIS A C 1
ATOM 685 O O . HIS A 1 86 ? 10.249 -17.337 -8.381 1.00 92.94 86 HIS A O 1
ATOM 691 N N . LEU A 1 87 ? 11.357 -15.421 -8.028 1.00 91.69 87 LEU A N 1
ATOM 692 C CA . LEU A 1 87 ? 10.991 -15.277 -6.621 1.00 91.69 87 LEU A CA 1
ATOM 693 C C . LEU A 1 87 ? 10.868 -13.798 -6.256 1.00 91.69 87 LEU A C 1
ATOM 695 O O . LEU A 1 87 ? 11.760 -13.000 -6.542 1.00 91.69 87 LEU A O 1
ATOM 699 N N . VAL A 1 88 ? 9.788 -13.464 -5.552 1.00 91.12 88 VAL A N 1
ATOM 700 C CA . VAL A 1 88 ? 9.552 -12.140 -4.974 1.00 91.12 88 VAL A CA 1
ATOM 701 C C . VAL A 1 88 ? 9.596 -12.263 -3.458 1.00 91.12 88 VAL A C 1
ATOM 703 O O . VAL A 1 88 ? 8.853 -13.048 -2.874 1.00 91.12 88 VAL A O 1
ATOM 706 N N . VAL A 1 89 ? 10.452 -11.472 -2.813 1.00 91.06 89 VAL A N 1
ATOM 707 C CA . VAL A 1 89 ? 10.536 -11.394 -1.350 1.00 91.06 89 VAL A CA 1
ATOM 708 C C . VAL A 1 89 ? 10.060 -10.016 -0.909 1.00 91.06 89 VAL A C 1
ATOM 710 O O . VAL A 1 89 ? 10.659 -9.006 -1.275 1.00 91.06 89 VAL A O 1
ATOM 713 N N . ILE A 1 90 ? 8.986 -9.973 -0.117 1.00 89.06 90 ILE A N 1
ATOM 714 C CA . ILE A 1 90 ? 8.438 -8.732 0.443 1.00 89.06 90 ILE A CA 1
ATOM 715 C C . ILE A 1 90 ? 8.989 -8.554 1.860 1.00 89.06 90 ILE A C 1
ATOM 717 O O . ILE A 1 90 ? 8.791 -9.402 2.726 1.00 89.06 90 ILE A O 1
ATOM 721 N N . GLY A 1 91 ? 9.690 -7.444 2.091 1.00 88.38 91 GLY A N 1
ATOM 722 C CA . GLY A 1 91 ? 10.236 -7.077 3.399 1.00 88.38 91 GLY A CA 1
ATOM 723 C C . GLY A 1 91 ? 9.608 -5.807 3.979 1.00 88.38 91 GLY A C 1
ATOM 724 O O . GLY A 1 91 ? 8.781 -5.150 3.349 1.00 88.38 91 GLY A O 1
ATOM 725 N N . GLY A 1 92 ? 10.048 -5.431 5.182 1.00 87.25 92 GLY A N 1
ATOM 726 C CA . GLY A 1 92 ? 9.628 -4.207 5.875 1.00 87.25 92 GLY A CA 1
ATOM 727 C C . GLY A 1 92 ? 8.551 -4.432 6.941 1.00 87.25 92 GLY A C 1
ATOM 728 O O . GLY A 1 92 ? 8.049 -5.529 7.129 1.00 87.25 92 GLY A O 1
ATOM 729 N N . GLY A 1 93 ? 8.185 -3.382 7.681 1.00 89.38 93 GLY A N 1
ATOM 730 C CA . GLY A 1 93 ? 7.263 -3.519 8.820 1.00 89.38 93 GLY A CA 1
ATOM 731 C C . GLY A 1 93 ? 5.875 -4.055 8.444 1.00 89.38 93 GLY A C 1
ATOM 732 O O . GLY A 1 93 ? 5.308 -4.851 9.192 1.00 89.38 93 GLY A O 1
ATOM 733 N N . LEU A 1 94 ? 5.363 -3.659 7.272 1.00 90.81 94 LEU A N 1
ATOM 734 C CA . LEU A 1 94 ? 4.051 -4.075 6.768 1.00 90.81 94 LEU A CA 1
ATOM 735 C C . LEU A 1 94 ? 4.040 -5.535 6.290 1.00 90.81 94 LEU A C 1
ATOM 737 O O . LEU A 1 94 ? 2.989 -6.161 6.268 1.00 90.81 94 LEU A O 1
ATOM 741 N N . SER A 1 95 ? 5.207 -6.118 5.998 1.00 89.12 95 SER A N 1
ATOM 742 C CA . SER A 1 95 ? 5.323 -7.514 5.566 1.00 89.12 95 SER A CA 1
ATOM 743 C C . SER A 1 95 ? 4.983 -8.517 6.682 1.00 89.12 95 SER A C 1
ATOM 745 O O . SER A 1 95 ? 4.851 -9.708 6.419 1.00 89.12 95 SER A O 1
ATOM 747 N N . ASN A 1 96 ? 4.789 -8.056 7.924 1.00 90.88 96 ASN A N 1
ATOM 748 C CA . ASN A 1 96 ? 4.256 -8.870 9.023 1.00 90.88 96 ASN A CA 1
ATOM 749 C C . ASN A 1 96 ? 2.732 -9.077 8.940 1.00 90.88 96 ASN A C 1
ATOM 751 O O . ASN A 1 96 ? 2.169 -9.836 9.731 1.00 90.88 96 ASN A O 1
ATOM 755 N N . PHE A 1 97 ? 2.047 -8.391 8.022 1.00 92.94 97 PHE A N 1
ATOM 756 C CA . PHE A 1 97 ? 0.627 -8.586 7.766 1.00 92.94 97 PHE A CA 1
ATOM 757 C C . PHE A 1 97 ? 0.432 -9.768 6.809 1.00 92.94 97 PHE A C 1
ATOM 759 O O . PHE A 1 97 ? 0.594 -9.644 5.597 1.00 92.94 97 PHE A O 1
ATOM 766 N N . SER A 1 98 ? 0.127 -10.936 7.377 1.00 91.81 98 SER A N 1
ATOM 76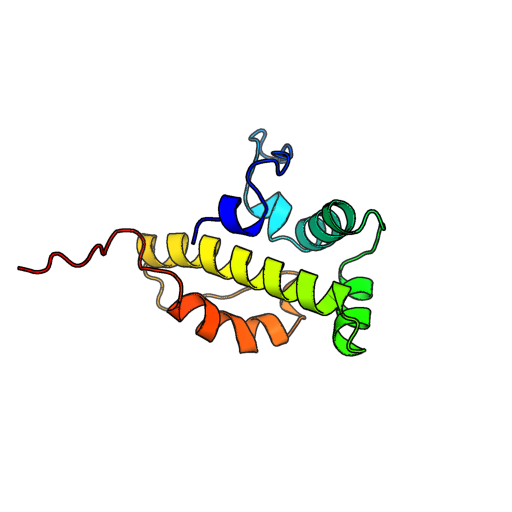7 C CA . SER A 1 98 ? 0.072 -12.215 6.659 1.00 91.81 98 SER A CA 1
ATOM 768 C C . SER A 1 98 ? -0.944 -12.258 5.517 1.00 91.81 98 SER A C 1
ATOM 770 O O . SER A 1 98 ? -0.712 -12.948 4.527 1.00 91.81 98 SER A O 1
ATOM 772 N N . ASP A 1 99 ? -2.044 -11.515 5.634 1.00 92.31 99 ASP A N 1
ATOM 773 C CA . ASP A 1 99 ? -3.113 -11.465 4.636 1.00 92.31 99 ASP A CA 1
ATOM 774 C C . ASP A 1 99 ? -2.631 -10.963 3.273 1.00 92.31 99 ASP A C 1
ATOM 776 O O . ASP A 1 99 ? -3.170 -11.381 2.251 1.00 92.31 99 ASP A O 1
ATOM 780 N N . ILE A 1 100 ? -1.558 -10.158 3.238 1.00 91.25 100 ILE A N 1
ATOM 781 C CA . ILE A 1 100 ? -0.910 -9.765 1.982 1.00 91.25 100 ILE A CA 1
ATOM 782 C C . ILE A 1 100 ? -0.523 -11.012 1.185 1.00 91.25 100 ILE A C 1
ATOM 784 O O . ILE A 1 100 ? -0.843 -11.104 0.009 1.00 91.25 100 ILE A O 1
ATOM 788 N N . TYR A 1 101 ? 0.117 -12.003 1.805 1.00 91.75 101 TYR A N 1
ATOM 789 C CA . TYR A 1 101 ? 0.564 -13.204 1.090 1.00 91.75 101 TYR A CA 1
ATOM 790 C C . TYR A 1 101 ? -0.581 -14.146 0.730 1.00 91.75 101 TYR A C 1
ATOM 792 O O . TYR A 1 101 ? -0.470 -14.880 -0.247 1.00 91.75 101 TYR A O 1
ATOM 800 N N . ALA A 1 102 ? -1.657 -14.136 1.517 1.00 91.81 102 ALA A N 1
ATOM 801 C CA . ALA A 1 102 ? -2.823 -14.969 1.260 1.00 91.81 102 ALA A CA 1
ATOM 802 C C . ALA A 1 102 ? -3.626 -14.455 0.055 1.00 91.81 102 ALA A C 1
ATOM 804 O O . ALA A 1 102 ? -4.040 -15.251 -0.777 1.00 91.81 102 ALA A O 1
ATOM 805 N N . GLN A 1 103 ? -3.809 -13.136 -0.055 1.00 93.38 103 GLN A N 1
ATOM 806 C CA . GLN A 1 103 ? -4.733 -12.534 -1.022 1.00 93.38 103 GLN A CA 1
ATOM 807 C C . GLN A 1 103 ? -4.048 -11.980 -2.279 1.00 93.38 103 GLN A C 1
ATOM 809 O O . GLN A 1 103 ? -4.667 -11.873 -3.337 1.00 93.38 103 GLN A O 1
ATOM 814 N N . LEU A 1 104 ? -2.766 -11.610 -2.196 1.00 92.00 104 LEU A N 1
ATOM 815 C CA . LEU A 1 104 ? -2.050 -11.010 -3.324 1.00 92.00 104 LEU A CA 1
ATOM 816 C C . LEU A 1 104 ? -1.949 -11.925 -4.560 1.00 92.00 104 LEU A C 1
ATOM 818 O O . LEU A 1 104 ? -2.100 -11.392 -5.658 1.00 92.00 104 LEU A O 1
ATOM 822 N N . PRO A 1 105 ? -1.718 -13.253 -4.456 1.00 91.31 105 PRO A N 1
ATOM 823 C CA . PRO A 1 105 ? -1.641 -14.117 -5.637 1.00 91.31 105 PRO A CA 1
ATOM 824 C C . PRO A 1 105 ? -2.922 -14.121 -6.477 1.00 91.31 105 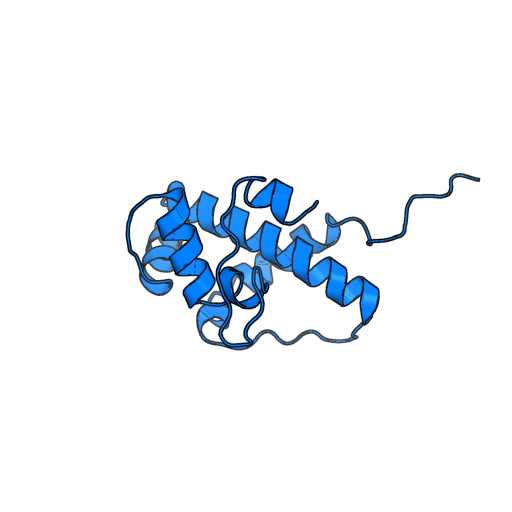PRO A C 1
ATOM 826 O O . PRO A 1 105 ? -2.844 -14.072 -7.702 1.00 91.31 105 PRO A O 1
ATOM 829 N N . GLU A 1 106 ? -4.086 -14.133 -5.825 1.00 91.50 106 GLU A N 1
ATOM 830 C CA . GLU A 1 106 ? -5.387 -14.103 -6.500 1.00 91.50 106 GLU A CA 1
ATOM 831 C C . GLU A 1 106 ? -5.574 -12.775 -7.238 1.00 91.50 106 GLU A C 1
ATOM 833 O O . GLU A 1 106 ? -5.829 -12.760 -8.440 1.00 91.50 106 GLU A O 1
ATOM 838 N N . ARG A 1 107 ? -5.305 -11.653 -6.561 1.00 92.44 107 ARG A N 1
ATOM 839 C CA . ARG A 1 107 ? -5.402 -10.311 -7.155 1.00 92.44 107 ARG A CA 1
ATOM 840 C C . ARG A 1 107 ? -4.398 -10.091 -8.290 1.00 92.44 107 ARG A C 1
ATOM 842 O O . ARG A 1 107 ? -4.707 -9.407 -9.258 1.00 92.44 107 ARG A O 1
ATOM 849 N N . LEU A 1 108 ? -3.199 -10.674 -8.210 1.00 90.19 108 LEU A N 1
ATOM 850 C CA . LEU A 1 108 ? -2.205 -10.614 -9.289 1.00 90.19 108 LEU A CA 1
ATOM 851 C C . LEU A 1 108 ? -2.661 -11.352 -10.550 1.00 90.19 108 LEU A C 1
ATOM 853 O O . LEU A 1 108 ? -2.364 -10.885 -11.647 1.00 90.19 108 LEU A O 1
ATOM 857 N N . ALA A 1 109 ? -3.378 -12.470 -10.411 1.00 86.25 109 ALA A N 1
ATOM 858 C CA . ALA A 1 109 ? -3.903 -13.217 -11.553 1.00 86.25 109 ALA A CA 1
ATOM 859 C C . ALA A 1 109 ? -4.952 -12.417 -12.348 1.00 86.25 109 ALA A C 1
ATOM 861 O O . ALA A 1 109 ? -5.133 -12.649 -13.543 1.00 86.25 109 ALA A O 1
ATOM 862 N N . GLU A 1 110 ? -5.613 -11.455 -11.702 1.00 83.31 110 GLU A N 1
ATOM 863 C CA . GLU A 1 110 ? -6.590 -10.559 -12.325 1.00 83.31 110 GLU A CA 1
ATOM 864 C C . GLU A 1 110 ? -5.949 -9.351 -13.019 1.00 83.31 110 GLU A C 1
ATOM 866 O O . GLU A 1 110 ? -6.588 -8.703 -13.855 1.00 83.31 110 GLU A O 1
ATOM 871 N N . VAL A 1 111 ? -4.685 -9.033 -12.713 1.00 79.50 111 VAL A N 1
ATOM 872 C CA . VAL A 1 111 ? -3.971 -7.938 -13.373 1.00 79.50 111 VAL A CA 1
ATOM 873 C C . VAL A 1 111 ? -3.643 -8.370 -14.805 1.00 79.50 111 VAL A C 1
ATOM 875 O O . VAL A 1 111 ? -2.856 -9.298 -15.001 1.00 79.50 111 VAL A O 1
ATOM 878 N N . PRO A 1 112 ? -4.187 -7.697 -15.838 1.00 66.00 112 PRO A N 1
ATOM 879 C CA . PRO A 1 112 ? -3.847 -8.023 -17.214 1.00 66.00 112 PRO A CA 1
ATOM 880 C C . PRO A 1 112 ? -2.348 -7.820 -17.407 1.00 66.00 112 PRO A C 1
ATOM 882 O O . PRO A 1 112 ? -1.840 -6.746 -17.077 1.00 66.00 112 PRO A O 1
ATOM 885 N N . ALA A 1 113 ? -1.652 -8.816 -17.962 1.00 59.53 113 ALA A N 1
ATOM 886 C CA . ALA A 1 113 ? -0.248 -8.676 -18.330 1.00 59.53 113 ALA A CA 1
ATOM 887 C C . ALA A 1 113 ? -0.092 -7.398 -19.161 1.00 59.53 113 ALA A C 1
ATOM 889 O O . ALA A 1 113 ? -0.677 -7.280 -20.246 1.00 59.53 113 ALA A O 1
ATOM 890 N N . ALA A 1 114 ? 0.629 -6.415 -18.622 1.00 51.16 114 ALA A N 1
ATOM 891 C CA . ALA A 1 114 ? 0.771 -5.102 -19.227 1.00 51.16 114 ALA A CA 1
ATOM 892 C C . ALA A 1 114 ? 1.468 -5.257 -20.590 1.00 51.16 114 ALA A C 1
ATOM 894 O O . ALA A 1 114 ? 2.686 -5.350 -20.672 1.00 51.16 114 ALA A O 1
ATOM 895 N N . GLY A 1 115 ? 0.677 -5.351 -21.664 1.00 46.91 115 GLY A N 1
ATOM 896 C CA . GLY A 1 115 ? 1.165 -5.567 -23.029 1.00 46.91 115 GLY A CA 1
ATOM 897 C C . GLY A 1 115 ? 0.537 -6.741 -23.785 1.00 46.91 115 GLY A C 1
ATOM 898 O O . GLY A 1 115 ? 0.557 -6.719 -25.013 1.00 46.91 115 GLY A O 1
ATOM 899 N N . CYS A 1 116 ? -0.100 -7.710 -23.118 1.00 43.72 116 CYS A N 1
ATOM 900 C CA . CYS A 1 116 ? -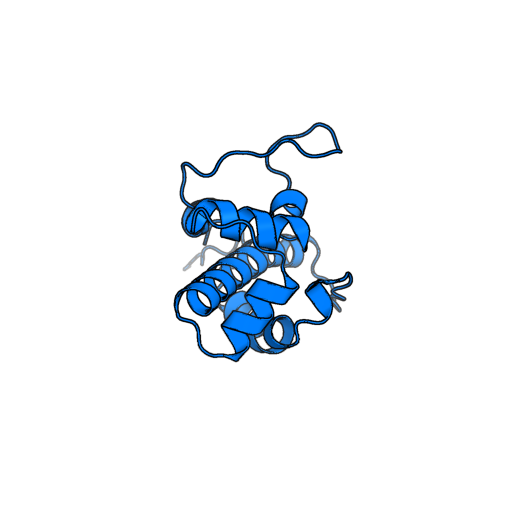0.813 -8.790 -23.806 1.00 43.72 116 CYS A CA 1
ATOM 901 C C . CYS A 1 116 ? -2.269 -8.381 -24.058 1.00 43.72 116 CYS A C 1
ATOM 903 O O . CYS A 1 116 ? -3.207 -8.873 -23.434 1.00 43.72 116 CYS A O 1
ATOM 905 N N . ARG A 1 117 ? -2.476 -7.441 -24.989 1.00 46.84 117 ARG A N 1
ATOM 906 C CA . ARG A 1 117 ? -3.749 -7.436 -25.716 1.00 46.84 117 ARG A CA 1
ATOM 907 C C . ARG A 1 117 ? -3.731 -8.721 -26.524 1.00 46.84 117 ARG A C 1
ATOM 909 O O . ARG A 1 117 ? -2.797 -8.916 -27.297 1.00 46.84 117 ARG A O 1
ATOM 916 N N . SER A 1 118 ? -4.716 -9.587 -26.334 1.00 42.97 118 SER A N 1
ATOM 917 C CA . SER A 1 118 ? -4.948 -10.695 -27.246 1.00 42.97 118 SER A CA 1
ATOM 918 C C . SER A 1 118 ? -4.981 -10.141 -28.672 1.00 42.97 118 SER A C 1
ATOM 920 O O . SER A 1 118 ? -5.941 -9.500 -29.098 1.00 42.97 118 SER A O 1
ATOM 922 N N . ALA A 1 119 ? -3.906 -10.366 -29.423 1.00 39.50 119 ALA A N 1
ATOM 923 C CA . ALA A 1 119 ? -4.018 -10.448 -30.860 1.00 39.50 119 ALA A CA 1
ATOM 924 C C . ALA A 1 119 ? -4.809 -11.732 -31.109 1.00 39.50 119 ALA A C 1
ATOM 926 O O . ALA A 1 119 ? -4.252 -12.822 -31.179 1.00 39.50 119 ALA A O 1
ATOM 927 N N . ALA A 1 120 ? -6.133 -11.599 -31.126 1.00 37.41 120 ALA A N 1
ATOM 928 C CA . ALA A 1 120 ? -6.963 -12.531 -31.853 1.00 37.41 120 ALA A CA 1
ATOM 929 C C . ALA A 1 120 ? -6.552 -12.407 -33.326 1.00 37.41 120 ALA A C 1
ATOM 931 O O . ALA A 1 120 ? -6.886 -11.419 -33.984 1.00 37.41 120 ALA A O 1
ATOM 932 N N . TYR A 1 121 ? -5.766 -13.372 -33.797 1.00 34.97 121 TYR A N 1
ATOM 933 C CA . TYR A 1 121 ? -5.651 -13.721 -35.204 1.00 34.97 121 TYR A CA 1
ATOM 934 C C . TYR A 1 121 ? -5.505 -15.233 -35.329 1.00 34.97 121 TYR A C 1
ATOM 936 O O . TYR A 1 121 ? -4.703 -15.801 -34.553 1.00 34.97 121 TYR A O 1
#

Organism: NCBI:txid158822

pLDDT: mean 88.8, std 13.69, range [34.97, 98.31]

Sequence (121 aa):
MDALEILGRDIPFTRCGCGKNGCIENYLSGRGFAWLWQHFYQEPLDAKEIIARYRQGDEQAIEHVDRFLELLAACLGNLLTSIDPHLVVIGGGLSNFSDIYAQLPERLAEVPAAGCRSAAY